Protein AF-A4FVF0-F1 (afdb_monomer)

Sequence (116 aa):
MKKPANRAASSASSGKESSEESSAPEEGEVSDSDSNSSSSSSDSDSSSEDEEFCDGYGEDFMGDEEDRARLEQMTEKEREQELFNRIEKREVLKRRFEIKKKLKNAK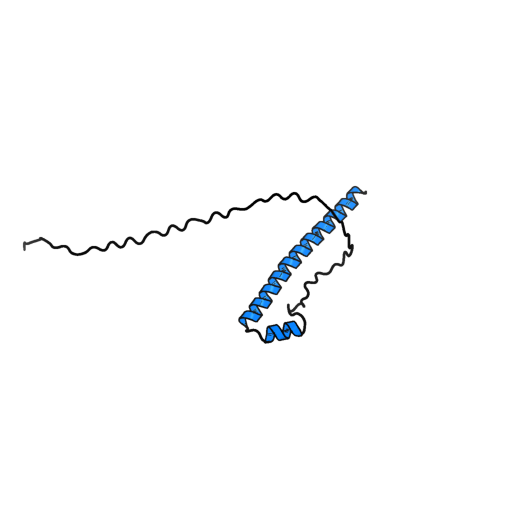KKEKKKKKK

Radius of gyration: 33.56 Å; Cα contacts (8 Å, |Δi|>4): 18; chains: 1; bounding box: 102×62×56 Å

Mean predicted aligned error: 17.95 Å

pLDDT: mean 75.5, std 17.31, range [42.81, 96.12]

Secondary structure (DSSP, 8-state):
------------------------------------------------TT-----S--TTS--SHHHHHHHHHS-HHHHHHHHHHHHHHHHHHHHHHHHHHHHHHHHHHHHHHHT-

Structure (mmCIF, N/CA/C/O backbone):
data_AF-A4FVF0-F1
#
_entry.id   AF-A4FVF0-F1
#
loop_
_atom_site.group_PDB
_atom_site.id
_atom_site.type_symbol
_atom_site.label_atom_id
_atom_site.label_alt_id
_atom_site.label_comp_id
_atom_site.label_asym_id
_atom_site.label_entity_id
_atom_site.label_seq_id
_atom_site.pdbx_PDB_ins_code
_atom_site.Cartn_x
_atom_site.Cartn_y
_atom_site.Cartn_z
_atom_site.occupancy
_atom_site.B_iso_or_equiv
_atom_site.auth_seq_id
_atom_site.auth_comp_id
_atom_site.auth_asym_id
_atom_site.auth_atom_id
_atom_site.pdbx_PDB_model_num
ATOM 1 N N . MET A 1 1 ? 79.334 39.896 7.508 1.00 49.53 1 MET A N 1
ATOM 2 C CA . MET A 1 1 ? 79.126 40.945 6.481 1.00 49.53 1 MET A CA 1
ATOM 3 C C . MET A 1 1 ? 77.770 41.599 6.718 1.00 49.53 1 MET A C 1
ATOM 5 O O . MET A 1 1 ? 76.853 40.912 7.142 1.00 49.53 1 MET A O 1
ATOM 9 N N . LYS A 1 2 ? 77.689 42.926 6.559 1.00 56.75 2 LYS A N 1
ATOM 10 C CA . LYS A 1 2 ? 76.516 43.780 6.827 1.00 56.75 2 LYS A CA 1
ATOM 11 C C . LYS A 1 2 ? 75.692 44.019 5.547 1.00 56.75 2 LYS A C 1
ATOM 13 O O . LYS A 1 2 ? 76.298 44.100 4.482 1.00 56.75 2 LYS A O 1
ATOM 18 N N . LYS A 1 3 ? 74.410 44.373 5.760 1.00 57.50 3 LYS A N 1
ATOM 19 C CA . LYS A 1 3 ? 73.472 45.193 4.940 1.00 57.50 3 LYS A CA 1
ATOM 20 C C . LYS A 1 3 ? 72.412 44.421 4.114 1.00 57.50 3 LYS A C 1
ATOM 22 O O . LYS A 1 3 ? 72.693 43.313 3.683 1.00 57.50 3 LYS A O 1
ATOM 27 N N . PRO A 1 4 ? 71.268 45.053 3.776 1.00 52.84 4 PRO A N 1
ATOM 28 C CA . PRO A 1 4 ? 70.281 45.639 4.693 1.00 52.84 4 PRO A CA 1
ATOM 29 C C . PRO A 1 4 ? 68.826 45.327 4.263 1.00 52.84 4 PRO A C 1
ATOM 31 O O . PRO A 1 4 ? 68.557 44.879 3.153 1.00 52.84 4 PRO A O 1
ATOM 34 N N . ALA A 1 5 ? 67.876 45.635 5.144 1.00 63.06 5 ALA A N 1
ATOM 35 C CA . ALA A 1 5 ? 66.457 45.733 4.818 1.00 63.06 5 ALA A CA 1
ATOM 36 C C . ALA A 1 5 ? 66.153 46.928 3.876 1.00 63.06 5 ALA A C 1
ATOM 38 O O . ALA A 1 5 ? 66.963 47.858 3.794 1.00 63.06 5 ALA A O 1
ATOM 39 N N . ASN A 1 6 ? 64.982 46.917 3.208 1.00 51.47 6 ASN A N 1
ATOM 40 C CA . ASN A 1 6 ? 63.929 47.964 3.260 1.00 51.47 6 ASN A CA 1
ATOM 41 C C . ASN A 1 6 ? 63.132 48.145 1.943 1.00 51.47 6 ASN A C 1
ATOM 43 O O . ASN A 1 6 ? 63.709 48.575 0.951 1.00 51.47 6 ASN A O 1
ATOM 47 N N . ARG A 1 7 ? 61.790 48.046 2.070 1.00 48.72 7 ARG A N 1
ATOM 48 C CA . ARG A 1 7 ? 60.702 48.740 1.322 1.00 48.72 7 ARG A CA 1
ATOM 49 C C . ARG A 1 7 ? 60.564 48.474 -0.188 1.00 48.72 7 ARG A C 1
ATOM 51 O O . ARG A 1 7 ? 61.542 48.332 -0.892 1.00 48.72 7 ARG A O 1
ATOM 58 N N . ALA A 1 8 ? 59.39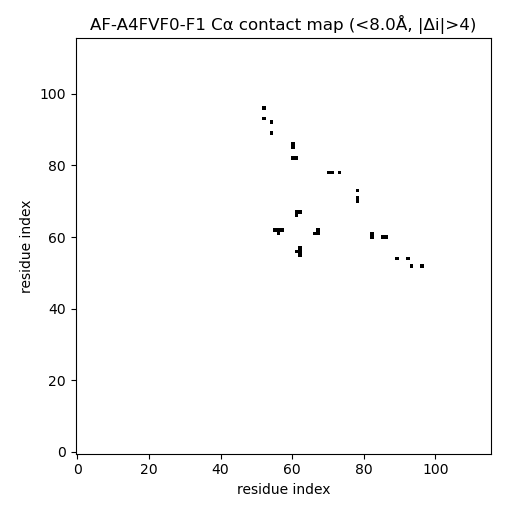5 48.549 -0.816 1.00 48.19 8 ALA A N 1
ATOM 59 C CA . ALA A 1 8 ? 57.969 48.552 -0.470 1.00 48.19 8 ALA A CA 1
ATOM 60 C C . ALA A 1 8 ? 57.244 48.583 -1.832 1.00 48.19 8 ALA A C 1
ATOM 62 O O . ALA A 1 8 ? 57.731 49.282 -2.715 1.00 48.19 8 ALA A O 1
ATOM 63 N N . ALA A 1 9 ? 56.108 47.902 -1.995 1.00 42.81 9 ALA A N 1
ATOM 64 C CA . ALA A 1 9 ? 54.951 48.406 -2.752 1.00 42.81 9 ALA A CA 1
ATOM 65 C C . ALA A 1 9 ? 53.842 47.346 -2.827 1.00 42.81 9 ALA A C 1
ATOM 67 O O . ALA A 1 9 ? 53.990 46.277 -3.408 1.00 42.81 9 ALA A O 1
ATOM 68 N N . SER A 1 10 ? 52.731 47.720 -2.210 1.00 51.34 10 SER A N 1
ATOM 69 C CA . SER A 1 10 ? 51.349 47.290 -2.410 1.00 51.34 10 SER A CA 1
ATOM 70 C C . SER A 1 10 ? 50.971 46.766 -3.801 1.00 51.34 10 SER A C 1
ATOM 72 O O . SER A 1 10 ? 51.214 47.445 -4.795 1.00 51.34 10 SER A O 1
ATOM 74 N N . SER A 1 11 ? 50.185 45.687 -3.847 1.00 49.62 11 SER A N 1
ATOM 75 C CA . SER A 1 11 ? 48.959 45.656 -4.662 1.00 49.62 11 SER A CA 1
ATOM 76 C C . SER A 1 11 ? 48.030 44.491 -4.287 1.00 49.62 11 SER A C 1
ATOM 78 O O . SER A 1 11 ? 48.467 43.358 -4.133 1.00 49.62 11 SER A O 1
ATOM 80 N N . ALA A 1 12 ? 46.746 44.847 -4.160 1.00 48.09 12 ALA A N 1
ATOM 81 C CA . ALA A 1 12 ? 45.526 44.040 -4.277 1.00 48.09 12 ALA A CA 1
ATOM 82 C C . ALA A 1 12 ? 45.372 42.843 -3.315 1.00 48.09 12 ALA A C 1
ATOM 84 O O . ALA A 1 12 ? 45.900 41.762 -3.532 1.00 48.09 12 ALA A O 1
ATOM 85 N N . SER A 1 13 ? 44.708 42.985 -2.165 1.00 52.75 13 SER A N 1
ATOM 86 C CA . SER A 1 13 ? 43.242 43.058 -1.991 1.00 52.75 13 SER A CA 1
ATOM 87 C C . SER A 1 13 ? 42.457 41.954 -2.716 1.00 52.75 13 SER A C 1
ATOM 89 O O . SER A 1 13 ? 42.094 42.089 -3.880 1.00 52.75 13 SER A O 1
ATOM 91 N N . SER A 1 14 ? 42.112 40.896 -1.987 1.00 52.59 14 SER A N 1
ATOM 92 C CA . SER A 1 14 ? 40.781 40.274 -2.058 1.00 52.59 14 SER A CA 1
ATOM 93 C C . SER A 1 14 ? 40.611 39.347 -0.855 1.00 52.59 14 SER A C 1
ATOM 95 O O . SER A 1 14 ? 40.763 38.132 -0.933 1.00 52.59 14 SER A O 1
ATOM 97 N N . GLY A 1 15 ? 40.326 39.955 0.300 1.00 51.25 15 GLY A N 1
ATOM 98 C CA . GLY A 1 15 ? 39.719 39.237 1.413 1.00 51.25 15 GLY A CA 1
ATOM 99 C C . GLY A 1 15 ? 38.318 38.844 0.973 1.00 51.25 15 GLY A C 1
ATOM 100 O O . GLY A 1 15 ? 37.414 39.671 0.991 1.00 51.25 15 GLY A O 1
ATOM 101 N N . LYS A 1 16 ? 38.171 37.618 0.474 1.00 55.44 16 LYS A N 1
ATOM 102 C CA . LYS A 1 16 ? 36.867 37.047 0.170 1.00 55.44 16 LYS A CA 1
ATOM 103 C C . LYS A 1 16 ? 36.347 36.435 1.462 1.00 55.44 16 LYS A C 1
ATOM 105 O O . LYS A 1 16 ? 36.690 35.315 1.822 1.00 55.44 16 LYS A O 1
ATOM 110 N N . GLU A 1 17 ? 35.602 37.257 2.183 1.00 51.56 17 GLU A N 1
ATOM 111 C CA . GLU A 1 17 ? 34.676 36.855 3.230 1.00 51.56 17 GLU A CA 1
ATOM 112 C C . GLU A 1 17 ? 33.682 35.839 2.642 1.00 51.56 17 GLU A C 1
ATOM 114 O O . GLU A 1 17 ? 32.741 36.186 1.933 1.00 51.56 17 GLU A O 1
ATOM 119 N N . SER A 1 18 ? 33.932 34.547 2.854 1.00 52.53 18 SER A N 1
ATOM 120 C CA . SER A 1 18 ? 32.888 33.544 2.663 1.00 52.53 18 SER A CA 1
ATOM 121 C C . SER A 1 18 ? 32.033 33.565 3.916 1.00 52.53 18 SER A C 1
ATOM 123 O O . SER A 1 18 ? 32.421 33.033 4.952 1.00 52.53 18 SER A O 1
ATOM 125 N N . SER A 1 19 ? 30.910 34.269 3.782 1.00 57.56 19 SER A N 1
ATOM 126 C CA . SER A 1 19 ? 29.781 34.304 4.701 1.00 57.56 19 SER A CA 1
ATOM 127 C C . SER A 1 19 ? 29.520 32.920 5.288 1.00 57.56 19 SER A C 1
ATOM 129 O O . SER A 1 19 ? 29.271 31.962 4.557 1.00 57.56 19 SER A O 1
ATOM 131 N N . GLU A 1 20 ? 29.566 32.844 6.613 1.00 58.50 20 GLU A N 1
ATOM 132 C CA . GLU A 1 20 ? 28.965 31.767 7.382 1.00 58.50 20 GLU A CA 1
ATOM 133 C C . GLU A 1 20 ? 27.470 31.756 7.038 1.00 58.50 20 GLU A C 1
ATOM 135 O O . GLU A 1 20 ? 26.737 32.698 7.341 1.00 58.50 20 GLU A O 1
ATOM 140 N N . GLU A 1 21 ? 27.030 30.736 6.306 1.00 57.38 21 GLU A N 1
ATOM 141 C CA . GLU A 1 21 ? 25.613 30.464 6.095 1.00 57.38 21 GLU A CA 1
ATOM 142 C C . GLU A 1 21 ? 25.085 29.803 7.371 1.00 57.38 21 GLU A C 1
ATOM 144 O O . GLU A 1 21 ? 25.171 28.593 7.575 1.00 57.38 21 GLU A O 1
ATOM 149 N N . SER A 1 22 ? 24.598 30.630 8.286 1.00 60.50 22 SER A N 1
ATOM 150 C CA . SER A 1 22 ? 23.833 30.204 9.448 1.00 60.50 22 SER A CA 1
ATOM 151 C C . SER A 1 22 ? 22.419 29.816 9.004 1.00 60.50 22 SER A C 1
ATOM 153 O O . SER A 1 22 ? 21.497 30.627 9.014 1.00 60.50 22 SER A O 1
ATOM 155 N N . SER A 1 23 ? 22.244 28.557 8.597 1.00 62.81 23 SER A N 1
ATOM 156 C CA . SER A 1 23 ? 20.919 27.955 8.412 1.00 62.81 23 SER A CA 1
ATOM 157 C C . SER A 1 23 ? 20.192 27.886 9.765 1.00 62.81 23 SER A C 1
ATOM 159 O O . SER A 1 23 ? 20.574 27.129 10.659 1.00 62.81 23 SER A O 1
ATOM 161 N N . ALA A 1 24 ? 19.171 28.726 9.936 1.00 72.62 24 ALA A N 1
ATOM 162 C CA . ALA A 1 24 ? 18.280 28.715 11.093 1.00 72.62 24 ALA A CA 1
ATOM 163 C C . ALA A 1 24 ? 17.306 27.518 11.023 1.00 72.62 24 ALA A C 1
ATOM 165 O O . ALA A 1 24 ? 16.905 27.137 9.922 1.00 72.62 24 ALA A O 1
ATOM 166 N N . PRO A 1 25 ? 16.899 26.923 12.160 1.00 68.12 25 PRO A N 1
ATOM 167 C CA . PRO A 1 25 ? 15.878 25.881 12.167 1.00 68.12 25 PRO A CA 1
ATOM 168 C C . PRO A 1 25 ? 14.495 26.462 11.825 1.00 68.12 25 PRO A C 1
ATOM 170 O O . PRO A 1 25 ? 14.078 27.482 12.370 1.00 68.12 25 PRO A O 1
ATOM 173 N N . GLU A 1 26 ? 13.795 25.794 10.910 1.00 67.38 26 GLU A N 1
ATOM 174 C CA . GLU A 1 26 ? 12.395 26.043 10.564 1.00 67.38 26 GLU A CA 1
ATOM 175 C C . GLU A 1 26 ? 11.501 25.570 11.723 1.00 67.38 26 GLU A C 1
ATOM 177 O O . GLU A 1 26 ? 11.263 24.375 11.902 1.00 67.38 26 GLU A O 1
ATOM 182 N N . GLU A 1 27 ? 11.043 26.510 12.551 1.00 67.88 27 GLU A N 1
ATOM 183 C CA . GLU A 1 27 ? 10.020 26.267 13.570 1.00 67.88 27 GLU A CA 1
ATOM 184 C C . GLU A 1 27 ? 8.678 26.017 12.863 1.00 67.88 27 GLU A C 1
ATOM 186 O O . GLU A 1 27 ? 8.009 26.944 12.404 1.00 67.88 27 GLU A O 1
ATOM 191 N N . GLY A 1 28 ? 8.307 24.744 12.728 1.00 67.56 28 GLY A N 1
ATOM 192 C CA . GLY A 1 28 ? 7.015 24.335 12.188 1.00 67.56 28 GLY A CA 1
ATOM 193 C C . GLY A 1 28 ? 5.878 24.696 13.143 1.00 67.56 28 GLY A C 1
ATOM 194 O O . GLY A 1 28 ? 5.778 24.150 14.242 1.00 67.56 28 GLY A O 1
ATOM 195 N N . GLU A 1 29 ? 4.993 25.592 12.712 1.00 61.75 29 GLU A N 1
ATOM 196 C CA . GLU A 1 29 ? 3.747 25.890 13.415 1.00 61.75 29 GLU A CA 1
ATOM 197 C C . GLU A 1 29 ? 2.803 24.678 13.349 1.00 61.75 29 GLU A C 1
ATOM 199 O O . GLU A 1 29 ? 2.384 24.239 12.276 1.00 61.75 29 GLU A O 1
ATOM 204 N N . VAL A 1 30 ? 2.443 24.128 14.510 1.00 64.88 30 VAL A N 1
ATOM 205 C CA . VAL A 1 30 ? 1.356 23.151 14.635 1.00 64.88 30 VAL A CA 1
ATOM 206 C C . VAL A 1 30 ? 0.044 23.909 14.827 1.00 64.88 30 VAL A C 1
ATOM 208 O O . VAL A 1 30 ? -0.153 24.617 15.809 1.00 64.88 30 VAL A O 1
ATOM 211 N N . SER A 1 31 ? -0.859 23.808 13.851 1.00 68.94 31 SER A N 1
ATOM 212 C CA . SER A 1 31 ? -2.206 24.368 13.965 1.00 68.94 31 SER A CA 1
ATOM 213 C C . SER A 1 31 ? -3.093 23.402 14.752 1.00 68.94 31 SER A C 1
ATOM 215 O O . SER A 1 31 ? -3.612 22.431 14.199 1.00 68.94 31 SER A O 1
ATOM 217 N N . ASP A 1 32 ? -3.274 23.668 16.045 1.00 61.59 32 ASP A N 1
ATOM 218 C CA . ASP A 1 32 ? -4.299 23.022 16.866 1.00 61.59 32 ASP A CA 1
ATOM 219 C C . ASP A 1 32 ? -5.670 23.626 16.531 1.00 61.59 32 ASP A C 1
ATOM 221 O O . ASP A 1 32 ? -6.112 24.621 17.104 1.00 61.59 32 ASP A O 1
ATOM 225 N N . SER A 1 33 ? -6.358 23.032 15.556 1.00 63.62 33 SER A N 1
ATOM 226 C CA . SER A 1 33 ? -7.798 23.240 15.392 1.00 63.62 33 SER A CA 1
ATOM 227 C C . SER A 1 33 ? -8.560 22.187 16.189 1.00 63.62 33 SER A C 1
ATOM 229 O O . SER A 1 33 ? -8.888 21.109 15.689 1.00 63.62 33 SER A O 1
ATOM 231 N N . ASP A 1 34 ? -8.887 22.542 17.431 1.00 59.16 34 ASP A N 1
ATOM 232 C CA . ASP A 1 34 ? -9.934 21.912 18.232 1.00 59.16 34 ASP A CA 1
ATOM 233 C C . ASP A 1 34 ? -11.296 22.056 17.532 1.00 59.16 34 ASP A C 1
ATOM 235 O O . ASP A 1 34 ? -12.053 23.002 17.750 1.00 59.16 34 ASP A O 1
ATOM 239 N N . SER A 1 35 ? -11.644 21.089 16.685 1.00 61.97 35 SER A N 1
ATOM 240 C CA . SER A 1 35 ? -13.032 20.858 16.280 1.00 61.97 35 SER A CA 1
ATOM 241 C C . SER A 1 35 ? -13.613 19.709 17.091 1.00 61.97 35 SER A C 1
ATOM 243 O O . SER A 1 35 ? -13.512 18.533 16.743 1.00 61.97 35 SER A O 1
ATOM 245 N N . ASN A 1 36 ? -14.259 20.094 18.190 1.00 61.56 36 ASN A N 1
ATOM 246 C CA . ASN A 1 36 ? -15.221 19.293 18.933 1.00 61.56 36 ASN A CA 1
ATOM 247 C C . ASN A 1 36 ? -16.389 18.903 18.008 1.00 61.56 36 ASN A C 1
ATOM 249 O O . ASN A 1 36 ? -17.401 19.596 17.924 1.00 61.56 36 ASN A O 1
ATOM 253 N N . SER A 1 37 ?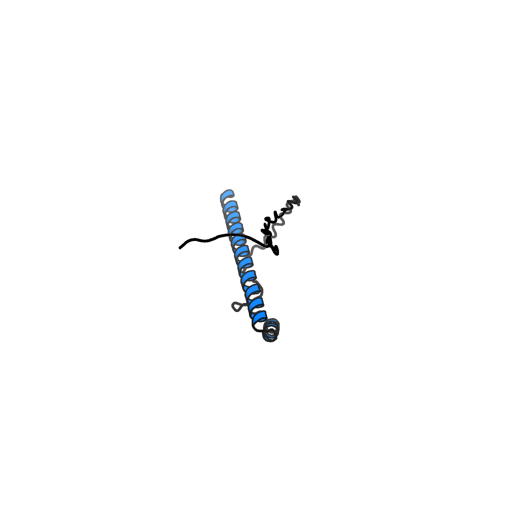 -16.234 17.790 17.291 1.00 57.75 37 SER A N 1
ATOM 254 C CA . SER A 1 37 ? -17.340 17.100 16.636 1.00 57.75 37 SER A CA 1
ATOM 255 C C . SER A 1 37 ? -17.846 16.011 17.571 1.00 57.75 37 SER A C 1
ATOM 257 O O . SER A 1 37 ? -17.214 14.971 17.759 1.00 57.75 37 SER A O 1
ATOM 259 N N . SER A 1 38 ? -19.003 16.302 18.152 1.00 59.31 38 SER A N 1
ATOM 260 C CA . SER A 1 38 ? -19.906 15.417 18.876 1.00 59.31 38 SER A CA 1
ATOM 261 C C . SER A 1 38 ? -19.735 13.917 18.586 1.00 59.31 38 SER A C 1
ATOM 263 O O . SER A 1 38 ? -19.849 13.416 17.467 1.00 59.31 38 SER A O 1
ATOM 265 N N . SER A 1 39 ? -19.530 13.185 19.679 1.00 56.03 39 SER A N 1
ATOM 266 C CA . SER A 1 39 ? -19.682 11.740 19.798 1.00 56.03 39 SER A CA 1
ATOM 267 C C . SER A 1 39 ? -21.034 11.283 19.223 1.00 56.03 39 SER A C 1
ATOM 269 O O . SER A 1 39 ? -22.051 11.282 19.917 1.00 56.03 39 SER A O 1
ATOM 271 N N . SER A 1 40 ? -21.037 10.815 17.979 1.00 51.00 40 SER A N 1
ATOM 272 C CA . SER A 1 40 ? -22.015 9.845 17.493 1.00 51.00 40 SER A CA 1
ATOM 273 C C . SER A 1 40 ? -21.312 8.492 17.428 1.00 51.00 40 SER A C 1
ATOM 275 O O . SER A 1 40 ? -20.751 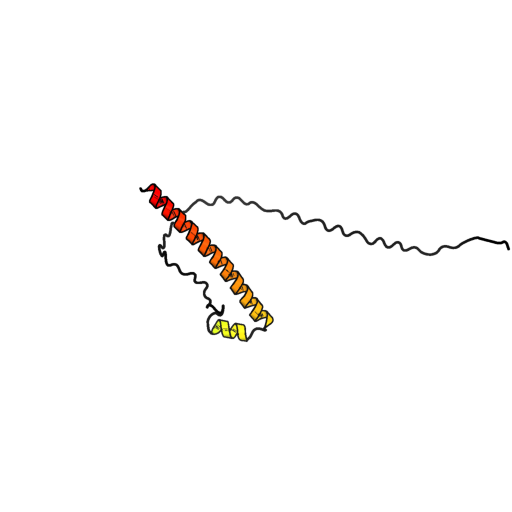8.078 16.418 1.00 51.00 40 SER A O 1
ATOM 277 N N . SER A 1 41 ? -21.284 7.810 18.576 1.00 55.72 41 SER A N 1
ATOM 278 C CA . SER A 1 41 ? -20.891 6.404 18.664 1.00 55.72 41 SER A CA 1
ATOM 279 C C . SER A 1 41 ? -21.976 5.570 17.983 1.00 55.72 41 SER A C 1
ATOM 281 O O . SER A 1 41 ? -22.870 5.023 18.622 1.00 55.72 41 SER A O 1
ATOM 283 N N . SER A 1 42 ? -21.942 5.528 16.652 1.00 47.84 42 SER A N 1
ATOM 284 C CA . SER A 1 42 ? -22.578 4.449 15.915 1.00 47.84 42 SER A CA 1
ATOM 285 C C . SER A 1 42 ? -21.689 3.225 16.123 1.00 47.84 42 SER A C 1
ATOM 287 O O . SER A 1 42 ? -20.744 2.979 15.373 1.00 47.84 42 SER A O 1
ATOM 289 N N . ASP A 1 43 ? -21.940 2.511 17.226 1.00 55.06 43 ASP A N 1
ATOM 290 C CA . ASP A 1 43 ? -21.527 1.122 17.435 1.00 55.06 43 ASP A CA 1
ATOM 29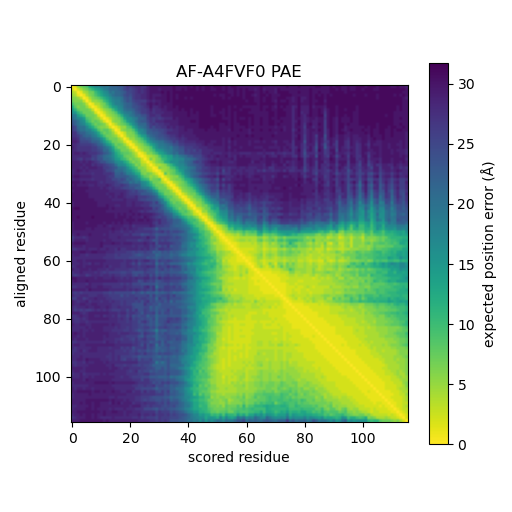1 C C . ASP A 1 43 ? -22.218 0.289 16.338 1.00 55.06 43 ASP A C 1
ATOM 293 O O . ASP A 1 43 ? -23.198 -0.417 16.569 1.00 55.06 43 ASP A O 1
ATOM 297 N N . SER A 1 44 ? -21.729 0.397 15.100 1.00 49.91 44 SER A N 1
ATOM 298 C CA . SER A 1 44 ? -21.936 -0.645 14.104 1.00 49.91 44 SER A CA 1
ATOM 299 C C . SER A 1 44 ? -21.053 -1.806 14.544 1.00 49.91 44 SER A C 1
ATOM 301 O O . SER A 1 44 ? -19.913 -1.977 14.106 1.00 49.91 44 SER A O 1
ATOM 303 N N . ASP A 1 45 ? -21.559 -2.538 15.538 1.00 57.00 45 ASP A N 1
ATOM 304 C CA . ASP A 1 45 ? -21.028 -3.795 16.048 1.00 57.00 45 ASP A CA 1
ATOM 305 C C . ASP A 1 45 ? -21.266 -4.858 14.967 1.00 57.00 45 ASP A C 1
ATOM 307 O O . ASP A 1 45 ? -22.060 -5.784 15.119 1.00 57.00 45 ASP A O 1
ATOM 311 N N . SER A 1 46 ? -20.591 -4.691 13.824 1.00 52.28 46 SER A N 1
ATOM 312 C CA . SER A 1 46 ? -20.334 -5.782 12.894 1.00 52.28 46 SER A CA 1
ATOM 313 C C . SER A 1 46 ? -19.414 -6.746 13.641 1.00 52.28 46 SER A C 1
ATOM 315 O O . SER A 1 46 ? -18.185 -6.649 13.652 1.00 52.28 46 SER A O 1
ATOM 317 N N . SER A 1 47 ? -20.045 -7.580 14.459 1.00 57.00 47 SER A N 1
ATOM 318 C CA . SER A 1 47 ? -19.424 -8.599 15.284 1.00 57.00 47 SER A CA 1
ATOM 319 C C . SER A 1 47 ? -19.049 -9.768 14.385 1.00 57.00 47 SER A C 1
ATOM 321 O O . SER A 1 47 ? -19.720 -10.792 14.371 1.00 57.00 47 SER A O 1
ATOM 323 N N . SER A 1 48 ? -17.952 -9.619 13.650 1.00 56.16 48 SER A N 1
ATOM 324 C CA . SER A 1 48 ? -17.150 -10.774 13.272 1.00 56.16 48 SER A CA 1
ATOM 325 C C . SER A 1 48 ? -15.817 -10.659 13.996 1.00 56.16 48 SER A C 1
ATOM 327 O O . SER A 1 48 ? -14.999 -9.783 13.727 1.00 56.16 48 SER A O 1
ATOM 329 N N . GLU A 1 49 ? -15.618 -11.504 15.009 1.00 56.34 49 GLU A N 1
ATOM 330 C CA . GLU A 1 49 ? -14.312 -11.675 15.665 1.00 56.34 49 GLU A CA 1
ATOM 331 C C . GLU A 1 49 ? -13.277 -12.303 14.699 1.00 56.34 49 GLU A C 1
ATOM 333 O O . GLU A 1 49 ? -12.075 -12.249 14.975 1.00 56.34 49 GLU A O 1
ATOM 338 N N . ASP A 1 50 ? -13.765 -12.773 13.543 1.00 58.22 50 ASP A N 1
ATOM 339 C CA . ASP A 1 50 ? -13.061 -13.340 12.390 1.00 58.22 50 ASP A CA 1
ATOM 340 C C . ASP A 1 50 ? -12.872 -12.337 11.234 1.00 58.22 50 ASP A C 1
ATOM 342 O O . ASP A 1 50 ? -12.765 -12.732 10.077 1.00 58.22 50 ASP A O 1
ATOM 346 N N . GLU A 1 51 ? -12.860 -11.026 11.504 1.00 70.50 51 GLU A N 1
ATOM 347 C CA . GLU A 1 51 ? -12.388 -10.053 10.507 1.00 70.50 51 GLU A CA 1
ATOM 348 C C . GLU A 1 51 ? -10.920 -10.367 10.176 1.00 70.50 51 GLU A C 1
ATOM 350 O O . GLU A 1 51 ? -10.012 -10.103 10.967 1.00 70.50 51 GLU A O 1
ATOM 355 N N . GLU A 1 52 ? -10.693 -10.998 9.028 1.00 77.81 52 GLU A N 1
ATOM 356 C CA . GLU A 1 52 ? -9.364 -11.261 8.498 1.00 77.81 52 GLU A CA 1
ATOM 357 C C . GLU A 1 52 ? -8.812 -9.982 7.861 1.00 77.81 52 GLU A C 1
ATOM 359 O O . GLU A 1 52 ? -9.547 -9.161 7.302 1.00 77.81 52 GLU A O 1
ATOM 364 N N . PHE A 1 53 ? -7.510 -9.752 8.016 1.00 83.56 53 PHE A N 1
ATOM 365 C CA . PHE A 1 53 ? -6.879 -8.574 7.440 1.00 83.56 53 PHE A CA 1
ATOM 366 C C . PHE A 1 53 ? -6.771 -8.751 5.923 1.00 83.56 53 PHE A C 1
ATOM 368 O O . PHE A 1 53 ? -5.913 -9.493 5.452 1.00 83.56 53 PHE A O 1
ATOM 375 N N . CYS A 1 54 ? -7.609 -8.040 5.174 1.00 85.44 54 CYS A N 1
ATOM 376 C CA . CYS A 1 54 ? -7.593 -8.043 3.715 1.00 85.44 54 CYS A CA 1
ATOM 377 C C . CYS A 1 54 ? -7.190 -6.655 3.206 1.00 85.44 54 CYS A C 1
ATOM 379 O O . CYS A 1 54 ? -7.944 -5.696 3.367 1.00 85.44 54 CYS A O 1
ATOM 381 N N . ASP A 1 55 ? -6.011 -6.541 2.591 1.00 86.75 55 ASP A N 1
ATOM 382 C CA . ASP A 1 55 ? -5.543 -5.307 1.941 1.00 86.75 55 ASP A CA 1
ATOM 383 C C . ASP A 1 55 ? -5.668 -5.325 0.412 1.00 86.75 55 ASP A C 1
ATOM 385 O O . ASP A 1 55 ? -5.318 -4.344 -0.241 1.00 86.75 55 ASP A O 1
ATOM 389 N N . GLY A 1 56 ? -6.199 -6.418 -0.143 1.00 86.12 56 GLY A N 1
ATOM 390 C CA . GLY A 1 56 ? -6.428 -6.588 -1.577 1.00 86.12 56 GLY A CA 1
ATOM 391 C C . GLY A 1 56 ? -5.236 -7.148 -2.353 1.00 86.12 56 GLY A C 1
ATOM 392 O O . GLY A 1 56 ? -5.362 -7.330 -3.559 1.00 86.12 56 GLY A O 1
ATOM 393 N N . TYR A 1 57 ? -4.117 -7.456 -1.691 1.00 89.69 57 TYR A N 1
ATOM 394 C CA . TYR A 1 57 ? -2.934 -8.039 -2.330 1.00 89.69 57 TYR A CA 1
ATOM 395 C C . TYR A 1 57 ? -2.625 -9.437 -1.782 1.00 89.69 57 TYR A C 1
ATOM 397 O O . TYR A 1 57 ? -2.881 -9.729 -0.612 1.00 89.69 57 TYR A O 1
ATOM 405 N N . GLY A 1 58 ? -2.008 -10.286 -2.607 1.00 86.94 58 GLY A N 1
ATOM 406 C CA . GLY A 1 58 ? -1.516 -11.603 -2.194 1.00 86.94 58 GLY A CA 1
ATOM 407 C C . GLY A 1 58 ? -0.322 -11.537 -1.232 1.00 86.94 58 GLY A C 1
ATOM 408 O O . GLY A 1 58 ? 0.168 -10.462 -0.863 1.00 86.94 58 GLY A O 1
ATOM 409 N N . GLU A 1 59 ? 0.185 -12.697 -0.815 1.00 85.75 59 GLU A N 1
ATOM 410 C CA . GLU A 1 59 ? 1.422 -12.797 -0.018 1.00 85.75 59 GLU A CA 1
ATOM 411 C C . GLU A 1 59 ? 2.645 -12.239 -0.762 1.00 85.75 59 GLU A C 1
ATOM 413 O O . GLU A 1 59 ? 3.550 -11.694 -0.136 1.00 85.75 59 GLU A O 1
ATOM 418 N N . ASP A 1 60 ? 2.621 -12.294 -2.091 1.00 86.19 60 ASP A N 1
ATOM 419 C CA . ASP A 1 60 ? 3.625 -11.770 -3.017 1.00 86.19 60 ASP A CA 1
ATOM 420 C C . ASP A 1 60 ? 3.504 -10.258 -3.287 1.00 86.19 60 ASP A C 1
ATOM 422 O O . ASP A 1 60 ? 4.302 -9.712 -4.044 1.00 86.19 60 ASP A O 1
ATOM 426 N N . PHE A 1 61 ? 2.539 -9.567 -2.662 1.00 87.50 61 PHE A N 1
ATOM 427 C CA . PHE A 1 61 ? 2.245 -8.136 -2.871 1.00 87.50 61 PHE A CA 1
ATOM 428 C C . PHE A 1 61 ? 1.825 -7.781 -4.309 1.00 87.50 61 PHE A C 1
ATOM 430 O O . PHE A 1 61 ? 1.738 -6.599 -4.665 1.00 87.50 61 PHE A O 1
ATOM 437 N N . MET A 1 62 ? 1.520 -8.799 -5.113 1.00 86.50 62 MET A N 1
ATOM 438 C CA . MET A 1 62 ? 0.931 -8.653 -6.434 1.00 86.50 62 MET A CA 1
ATOM 439 C C . MET A 1 62 ? -0.590 -8.676 -6.304 1.00 86.50 62 MET A C 1
ATOM 441 O O . MET A 1 62 ? -1.157 -9.351 -5.435 1.00 86.50 62 MET A O 1
ATOM 445 N N . GLY A 1 63 ? -1.250 -7.878 -7.134 1.00 88.75 63 GLY A N 1
ATOM 446 C CA . GLY A 1 63 ? -2.696 -7.874 -7.264 1.00 88.75 63 GLY A CA 1
ATOM 447 C C . GLY A 1 63 ? -3.180 -8.985 -8.194 1.00 88.75 63 GLY A C 1
ATOM 448 O O . GLY A 1 63 ? -2.690 -10.119 -8.191 1.00 88.75 63 GLY A O 1
ATOM 449 N N . ASP A 1 64 ? -4.177 -8.643 -8.994 1.00 88.56 64 ASP A N 1
ATOM 450 C CA . ASP A 1 64 ? -4.721 -9.495 -10.040 1.00 88.56 64 ASP A CA 1
ATOM 451 C C . ASP A 1 64 ? -3.840 -9.508 -11.306 1.00 88.56 64 ASP A C 1
ATOM 453 O O . ASP A 1 64 ? -2.716 -9.003 -11.341 1.00 88.56 64 ASP A O 1
ATOM 457 N N . GLU A 1 65 ? -4.332 -10.169 -12.354 1.00 89.31 65 GLU A N 1
ATOM 458 C CA . GLU A 1 65 ? -3.639 -10.283 -13.643 1.00 89.31 65 GLU A CA 1
ATOM 459 C C . GLU A 1 65 ? -3.360 -8.911 -14.281 1.00 89.31 65 GLU A C 1
ATOM 461 O O . GLU A 1 65 ? -2.313 -8.708 -14.896 1.00 89.31 65 GLU A O 1
ATOM 466 N N . GLU A 1 66 ? -4.274 -7.952 -14.109 1.00 90.94 66 GLU A N 1
ATOM 467 C CA . GLU A 1 66 ? -4.129 -6.594 -14.635 1.00 90.94 66 GLU A CA 1
ATOM 468 C C . GLU A 1 66 ? -3.024 -5.833 -13.898 1.00 90.94 66 GLU A C 1
ATOM 470 O O . GLU A 1 66 ? -2.160 -5.219 -14.531 1.00 90.94 66 GLU A O 1
ATOM 475 N N . ASP A 1 67 ? -2.996 -5.928 -12.567 1.00 92.88 67 ASP A N 1
ATOM 476 C CA . ASP A 1 67 ? -1.926 -5.358 -11.755 1.00 92.88 67 ASP A CA 1
ATOM 477 C C . ASP A 1 67 ? -0.550 -5.932 -12.126 1.00 92.88 67 ASP A C 1
ATOM 479 O O . ASP A 1 67 ? 0.418 -5.182 -12.292 1.00 92.88 67 ASP A O 1
ATOM 483 N N . ARG A 1 68 ? -0.472 -7.252 -12.340 1.00 91.25 68 ARG A N 1
ATOM 484 C CA . ARG A 1 68 ? 0.754 -7.918 -12.803 1.00 91.25 68 ARG A CA 1
ATOM 485 C C . ARG A 1 68 ? 1.214 -7.391 -14.157 1.00 91.25 68 ARG A C 1
ATOM 487 O O . ARG A 1 68 ? 2.380 -7.022 -14.292 1.00 91.25 68 ARG A O 1
ATOM 494 N N . ALA A 1 69 ? 0.313 -7.300 -15.132 1.00 93.38 69 ALA A N 1
ATOM 495 C CA . ALA A 1 69 ? 0.641 -6.784 -16.458 1.00 93.38 69 ALA A CA 1
ATOM 496 C C . ALA A 1 69 ? 1.122 -5.324 -16.397 1.00 93.38 69 ALA A C 1
ATOM 498 O O . ALA A 1 69 ? 2.082 -4.951 -17.074 1.00 93.38 69 ALA A O 1
ATOM 499 N N . ARG A 1 70 ? 0.501 -4.497 -15.548 1.00 92.69 70 ARG A N 1
ATOM 500 C CA . ARG A 1 70 ? 0.923 -3.108 -15.336 1.00 92.69 70 ARG A CA 1
ATOM 501 C C . ARG A 1 70 ? 2.326 -3.030 -14.737 1.00 92.69 70 ARG A C 1
ATOM 503 O O . ARG A 1 70 ? 3.142 -2.246 -15.216 1.00 92.69 70 ARG A O 1
ATOM 510 N N . LEU A 1 71 ? 2.619 -3.831 -13.714 1.00 91.81 71 LEU A N 1
ATOM 511 C CA . LEU A 1 71 ? 3.955 -3.900 -13.121 1.00 91.81 71 LEU A CA 1
ATOM 512 C C . LEU A 1 71 ? 4.996 -4.411 -14.120 1.00 91.81 71 LEU A C 1
ATOM 514 O O . LEU A 1 71 ? 6.132 -3.937 -14.109 1.00 91.81 71 LEU A O 1
ATOM 518 N N . GLU A 1 72 ? 4.630 -5.343 -14.999 1.00 91.12 72 GLU A N 1
ATOM 519 C CA . GLU A 1 72 ? 5.532 -5.880 -16.018 1.00 91.12 72 GLU A CA 1
ATOM 520 C C . GLU A 1 72 ? 5.940 -4.826 -17.061 1.00 91.12 72 GLU A C 1
ATOM 522 O O . GLU A 1 72 ? 7.098 -4.785 -17.475 1.00 91.12 72 GLU A O 1
ATOM 527 N N . GLN A 1 73 ? 5.024 -3.923 -17.419 1.00 93.12 73 GLN A N 1
ATOM 528 C CA . GLN A 1 73 ? 5.281 -2.819 -18.354 1.00 93.12 73 GLN A CA 1
ATOM 529 C C . GLN A 1 73 ? 6.132 -1.686 -17.758 1.00 93.12 73 GLN A C 1
ATOM 531 O O . GLN A 1 73 ? 6.710 -0.897 -18.506 1.00 93.12 73 GLN A O 1
ATOM 536 N N . MET A 1 74 ? 6.201 -1.587 -16.429 1.00 92.62 74 MET A N 1
ATOM 537 C CA . MET A 1 74 ? 6.987 -0.570 -15.724 1.00 92.62 74 MET A CA 1
ATOM 538 C C . MET A 1 74 ? 8.477 -0.929 -15.722 1.00 92.62 74 MET A C 1
ATOM 540 O O . MET A 1 74 ? 8.858 -2.102 -15.810 1.00 92.62 74 MET A O 1
ATOM 544 N N . THR A 1 75 ? 9.338 0.080 -15.579 1.00 96.06 75 THR A N 1
ATOM 545 C CA . THR A 1 75 ? 10.776 -0.163 -15.397 1.00 96.06 75 THR A CA 1
ATOM 546 C C . THR A 1 75 ? 11.043 -0.857 -14.059 1.00 96.06 75 THR A C 1
ATOM 548 O O . THR A 1 75 ? 10.257 -0.739 -13.121 1.00 96.06 75 THR A O 1
ATOM 551 N N . GLU A 1 76 ? 12.166 -1.569 -13.940 1.00 93.38 76 GLU A N 1
ATOM 552 C CA . GLU A 1 76 ? 12.528 -2.303 -12.715 1.00 93.38 76 GLU A CA 1
ATOM 553 C C . GLU A 1 76 ? 12.485 -1.410 -11.466 1.00 93.38 76 GLU A C 1
ATOM 555 O O . GLU A 1 76 ? 11.861 -1.765 -10.470 1.00 93.38 76 GLU A O 1
ATOM 560 N N . LYS A 1 77 ? 13.028 -0.192 -11.565 1.00 96.12 77 LYS A N 1
ATOM 561 C CA . LYS A 1 77 ? 13.016 0.786 -10.472 1.00 96.12 77 LYS A CA 1
ATOM 562 C C . LYS A 1 77 ? 11.599 1.172 -10.039 1.00 96.12 77 LYS A C 1
ATOM 564 O O . LYS A 1 77 ? 11.323 1.281 -8.848 1.00 96.12 77 LYS A O 1
ATOM 569 N N . GLU A 1 78 ? 10.705 1.407 -10.994 1.00 95.12 78 GLU A N 1
ATOM 570 C CA . GLU A 1 78 ? 9.318 1.785 -10.707 1.00 95.12 78 GLU A CA 1
ATOM 571 C C . GLU A 1 78 ? 8.524 0.606 -10.139 1.00 95.12 78 GLU A C 1
ATOM 573 O O . GLU A 1 78 ? 7.734 0.783 -9.212 1.00 95.12 78 GLU A O 1
ATOM 578 N N . ARG A 1 79 ? 8.771 -0.605 -10.651 1.00 94.94 79 ARG A N 1
ATOM 579 C CA . ARG A 1 79 ? 8.180 -1.847 -10.143 1.00 94.94 79 ARG A CA 1
ATOM 580 C C . ARG A 1 79 ? 8.579 -2.099 -8.691 1.00 94.94 79 ARG A C 1
ATOM 582 O O . ARG A 1 79 ? 7.714 -2.368 -7.860 1.00 94.94 79 ARG A O 1
ATOM 589 N N . GLU A 1 80 ? 9.868 -1.995 -8.374 1.00 94.06 80 GLU A N 1
ATOM 590 C CA . GLU A 1 80 ? 10.370 -2.160 -7.007 1.00 94.06 80 GLU A CA 1
ATOM 591 C C . GLU A 1 80 ? 9.820 -1.090 -6.063 1.00 94.06 80 GLU A C 1
ATOM 593 O O . GLU A 1 80 ? 9.404 -1.408 -4.949 1.00 94.06 80 GLU A O 1
ATOM 598 N N . GLN A 1 81 ? 9.754 0.167 -6.510 1.00 95.50 81 GLN A N 1
ATOM 599 C CA . GLN A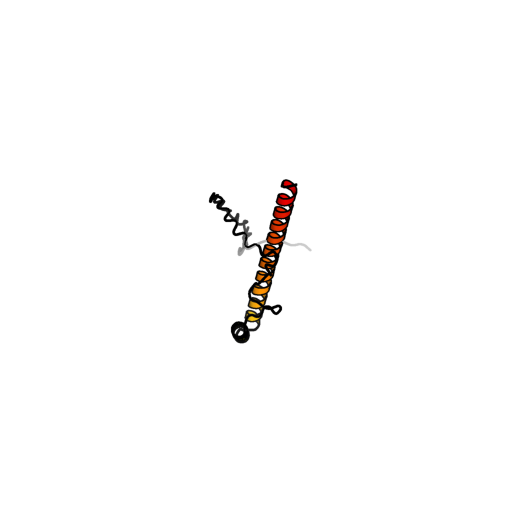 1 81 ? 9.189 1.252 -5.711 1.00 95.50 81 GLN A CA 1
ATOM 600 C C . GLN A 1 81 ? 7.701 1.022 -5.408 1.00 95.50 81 GLN A C 1
ATOM 602 O O . GLN A 1 81 ? 7.249 1.269 -4.289 1.00 95.50 81 GLN A O 1
ATOM 607 N N . GLU A 1 82 ? 6.932 0.525 -6.374 1.00 94.44 82 GLU A N 1
ATOM 608 C CA . GLU A 1 82 ? 5.520 0.206 -6.177 1.00 94.44 82 GLU A CA 1
ATOM 609 C C . GLU A 1 82 ? 5.332 -0.955 -5.188 1.00 94.44 82 GLU A C 1
ATOM 611 O O . GLU A 1 82 ? 4.516 -0.856 -4.268 1.00 94.44 82 GLU A O 1
ATOM 616 N N . LEU A 1 83 ? 6.136 -2.017 -5.301 1.00 92.38 83 LEU A N 1
ATOM 617 C CA . LEU A 1 83 ? 6.141 -3.115 -4.329 1.00 92.38 83 LEU A CA 1
ATOM 618 C C . LEU A 1 83 ? 6.511 -2.624 -2.925 1.00 92.38 83 LEU A C 1
ATOM 620 O O . LEU A 1 83 ? 5.840 -2.980 -1.955 1.00 92.38 83 LEU A O 1
ATOM 624 N N . PHE A 1 84 ? 7.512 -1.753 -2.809 1.00 95.25 84 PHE A N 1
ATOM 625 C CA . PHE A 1 84 ? 7.897 -1.142 -1.539 1.00 95.25 84 PHE A CA 1
ATOM 626 C C . PHE A 1 84 ? 6.741 -0.349 -0.915 1.00 95.25 84 PHE A C 1
ATOM 628 O O . PHE A 1 84 ? 6.381 -0.577 0.242 1.00 95.25 84 PHE A O 1
ATOM 635 N N . ASN A 1 85 ? 6.075 0.501 -1.702 1.00 93.88 85 ASN A N 1
ATOM 636 C CA . ASN A 1 85 ? 4.911 1.265 -1.247 1.00 93.88 85 ASN A CA 1
ATOM 637 C C . ASN A 1 85 ? 3.786 0.350 -0.734 1.00 93.88 85 ASN A C 1
ATOM 639 O O . ASN A 1 85 ? 3.087 0.688 0.226 1.00 93.88 85 ASN A O 1
ATOM 643 N N . ARG A 1 86 ? 3.574 -0.806 -1.372 1.00 94.19 86 ARG A N 1
ATOM 644 C CA . ARG A 1 86 ? 2.565 -1.790 -0.947 1.00 94.19 86 ARG A CA 1
ATOM 645 C C . ARG A 1 86 ? 2.947 -2.463 0.360 1.00 94.19 86 ARG A C 1
ATOM 647 O O . ARG A 1 86 ? 2.085 -2.609 1.227 1.00 94.19 86 ARG A O 1
ATOM 654 N N . ILE A 1 87 ? 4.218 -2.826 0.523 1.00 93.19 87 ILE A N 1
ATOM 655 C CA . ILE A 1 87 ? 4.740 -3.403 1.765 1.00 93.19 87 ILE A CA 1
ATOM 656 C C . ILE A 1 87 ? 4.530 -2.427 2.925 1.00 93.19 87 ILE A C 1
ATOM 658 O O . ILE A 1 87 ? 3.905 -2.794 3.921 1.00 93.19 87 ILE A O 1
ATOM 662 N N . GLU A 1 88 ? 4.945 -1.168 2.777 1.00 95.12 88 GLU A N 1
ATOM 663 C CA . GLU A 1 88 ? 4.774 -0.162 3.830 1.00 95.12 88 GLU A CA 1
ATOM 664 C C . GLU A 1 88 ? 3.297 0.062 4.180 1.00 95.12 88 GLU A C 1
ATOM 666 O O . GLU A 1 88 ? 2.916 0.072 5.358 1.00 95.12 88 GLU A O 1
ATOM 671 N N . LYS A 1 89 ? 2.429 0.181 3.166 1.00 93.81 89 LYS A N 1
ATOM 672 C CA . LYS A 1 89 ? 0.978 0.304 3.377 1.00 93.81 89 LYS A CA 1
ATOM 673 C C . LYS A 1 89 ? 0.428 -0.892 4.151 1.00 93.81 89 LYS A C 1
ATOM 675 O O . LYS A 1 89 ? -0.318 -0.694 5.116 1.00 93.81 89 LYS A O 1
ATOM 680 N N . ARG A 1 90 ? 0.813 -2.117 3.779 1.00 94.81 90 ARG A N 1
ATOM 681 C CA . ARG A 1 90 ? 0.410 -3.348 4.471 1.00 94.81 90 ARG A CA 1
ATOM 682 C C . ARG A 1 90 ? 0.842 -3.325 5.930 1.00 94.81 90 ARG A C 1
ATOM 684 O O . ARG A 1 90 ? 0.027 -3.619 6.800 1.00 94.81 90 ARG A O 1
ATOM 691 N N . GLU A 1 91 ? 2.084 -2.959 6.224 1.00 93.69 91 GLU A N 1
ATOM 692 C CA . GLU A 1 91 ? 2.587 -2.907 7.600 1.00 93.69 91 GLU A CA 1
ATOM 693 C C . GLU A 1 91 ? 1.825 -1.901 8.466 1.00 93.69 91 GLU A C 1
ATOM 695 O O . GLU A 1 91 ? 1.424 -2.214 9.593 1.00 93.69 91 GLU A O 1
ATOM 700 N N . VAL A 1 92 ? 1.572 -0.703 7.936 1.00 94.56 92 VAL A N 1
ATOM 701 C CA . VAL A 1 92 ? 0.805 0.334 8.637 1.00 94.56 92 VAL A CA 1
ATOM 702 C C . VAL A 1 92 ? -0.610 -0.155 8.932 1.00 94.56 92 VAL A C 1
ATOM 704 O O . VAL A 1 92 ? -1.102 -0.008 10.057 1.00 94.56 92 VAL A O 1
ATOM 707 N N . LEU A 1 93 ? -1.270 -0.752 7.942 1.00 92.38 93 LEU A N 1
ATOM 708 C CA . LEU A 1 93 ? -2.635 -1.242 8.074 1.00 92.38 93 LEU A CA 1
ATOM 709 C C . LEU A 1 93 ? -2.722 -2.454 9.015 1.00 92.38 93 LEU A C 1
ATOM 711 O O . LEU A 1 93 ? -3.596 -2.464 9.885 1.00 92.38 93 LEU A O 1
ATOM 715 N N . LYS A 1 94 ? -1.787 -3.410 8.937 1.00 91.00 94 LYS A N 1
ATOM 716 C CA . LYS A 1 94 ? -1.690 -4.540 9.880 1.00 91.00 94 LYS A CA 1
ATOM 717 C C . LYS A 1 94 ? -1.508 -4.048 11.311 1.00 91.00 94 LYS A C 1
ATOM 719 O O . LYS A 1 94 ? -2.266 -4.442 12.198 1.00 91.00 94 LYS A O 1
ATOM 724 N N . ARG A 1 95 ? -0.585 -3.108 11.542 1.00 93.38 95 ARG A N 1
ATOM 725 C CA . ARG A 1 95 ? -0.357 -2.515 12.870 1.00 93.38 95 ARG A CA 1
ATOM 726 C C . ARG A 1 95 ? -1.621 -1.840 13.408 1.00 93.38 95 ARG A C 1
ATOM 728 O O . ARG A 1 95 ? -1.992 -2.052 14.563 1.00 93.38 95 ARG A O 1
ATOM 735 N N . ARG A 1 96 ? -2.318 -1.058 12.575 1.00 92.25 96 ARG A N 1
ATOM 736 C CA . ARG A 1 96 ? -3.598 -0.423 12.942 1.00 92.25 96 ARG A CA 1
ATOM 737 C C . ARG A 1 96 ? -4.663 -1.461 13.292 1.00 92.25 96 ARG A C 1
ATOM 739 O O . ARG A 1 96 ? -5.343 -1.316 14.310 1.00 92.25 96 ARG A O 1
ATOM 746 N N . PHE A 1 97 ? -4.788 -2.508 12.482 1.00 92.62 97 PHE A N 1
ATOM 747 C CA . PHE A 1 97 ? -5.741 -3.590 12.697 1.00 92.62 97 PHE A CA 1
ATOM 748 C C . PHE A 1 97 ? -5.479 -4.324 14.019 1.00 92.62 97 PHE A C 1
ATOM 750 O O . PHE A 1 97 ? -6.397 -4.503 14.822 1.00 92.62 97 PHE A O 1
ATOM 757 N N . GLU A 1 98 ? -4.224 -4.660 14.318 1.00 91.62 98 GLU A N 1
ATOM 758 C CA . GLU A 1 98 ? -3.846 -5.307 15.575 1.00 91.62 98 GLU A CA 1
ATOM 759 C C . GLU A 1 98 ? -4.158 -4.452 16.804 1.00 91.62 98 GLU A C 1
ATOM 761 O O . GLU A 1 98 ? -4.692 -4.960 17.795 1.00 91.62 98 GLU A O 1
ATOM 766 N N . ILE A 1 99 ? -3.849 -3.153 16.756 1.00 93.25 99 ILE A N 1
ATOM 767 C CA . ILE A 1 99 ? -4.168 -2.220 17.843 1.00 93.25 99 ILE A CA 1
ATOM 768 C C . ILE A 1 99 ? -5.687 -2.170 18.046 1.00 93.25 99 ILE A C 1
ATOM 770 O O . ILE A 1 99 ? -6.162 -2.330 19.173 1.00 93.25 99 ILE A O 1
ATOM 774 N N . LYS A 1 100 ? -6.465 -2.036 16.963 1.00 89.38 100 LYS A N 1
ATOM 775 C CA . LYS A 1 100 ? -7.936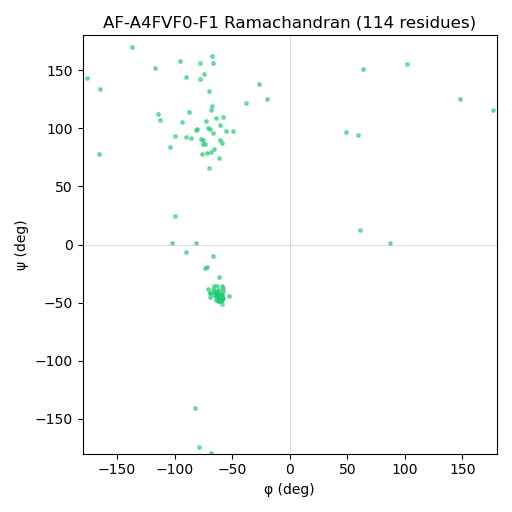 -2.034 17.011 1.00 89.38 100 LYS A CA 1
ATOM 776 C C . LYS A 1 100 ? -8.479 -3.332 17.617 1.00 89.38 100 LYS A C 1
ATOM 778 O O . LYS A 1 100 ? -9.325 -3.275 18.513 1.00 89.38 100 LYS A O 1
ATOM 783 N N . LYS A 1 101 ? -7.957 -4.491 17.202 1.00 90.00 101 LYS A N 1
ATOM 784 C CA . LYS A 1 101 ? -8.338 -5.813 17.729 1.00 90.00 101 LYS A CA 1
ATOM 785 C C . LYS A 1 101 ? -8.034 -5.926 19.225 1.00 90.00 101 LYS A C 1
ATOM 787 O O . LYS A 1 101 ? -8.897 -6.340 20.003 1.00 90.00 101 LYS A O 1
ATOM 792 N N . LYS A 1 102 ? -6.846 -5.490 19.661 1.00 91.38 102 LYS A N 1
ATOM 793 C CA . LYS A 1 102 ? -6.453 -5.461 21.082 1.00 91.38 102 LYS A CA 1
ATOM 794 C C . LYS A 1 102 ? -7.379 -4.557 21.907 1.00 91.38 102 LYS A C 1
ATOM 796 O O . LYS A 1 102 ? -7.862 -4.990 22.955 1.00 91.38 102 LYS A O 1
ATOM 801 N N . LEU A 1 103 ? -7.696 -3.355 21.420 1.00 90.88 103 LEU A N 1
ATOM 802 C CA . LEU A 1 103 ? -8.613 -2.422 22.088 1.00 90.88 103 LEU A CA 1
ATOM 803 C C . LEU A 1 103 ? -10.046 -2.973 22.185 1.00 90.88 103 LEU A C 1
ATOM 805 O O . LEU A 1 103 ? -10.651 -2.899 23.257 1.00 90.88 103 LEU A O 1
ATOM 809 N N . LYS A 1 104 ? -10.583 -3.571 21.111 1.00 87.88 104 LYS A N 1
ATOM 810 C CA . LYS A 1 104 ? -11.919 -4.205 21.105 1.00 87.88 104 LYS A CA 1
ATOM 811 C C . LYS A 1 104 ? -11.992 -5.325 22.148 1.00 87.88 104 LYS A C 1
ATOM 813 O O . LYS A 1 104 ? -12.915 -5.357 22.966 1.00 87.88 104 LYS A O 1
ATOM 818 N N . ASN A 1 105 ? -10.969 -6.179 22.201 1.00 87.56 105 ASN A N 1
ATOM 819 C CA . ASN A 1 105 ? -10.880 -7.275 23.166 1.00 87.56 105 ASN A CA 1
ATOM 820 C C . ASN A 1 105 ? -10.776 -6.783 24.616 1.00 87.56 105 ASN A C 1
ATOM 822 O O . ASN A 1 105 ? -11.425 -7.346 25.501 1.00 87.56 105 ASN A O 1
ATOM 826 N N . ALA A 1 106 ? -9.997 -5.729 24.872 1.00 90.75 106 ALA A N 1
ATOM 827 C CA . ALA A 1 106 ? -9.893 -5.118 26.196 1.00 90.75 106 ALA A CA 1
ATOM 828 C C . ALA A 1 106 ? -11.246 -4.550 26.659 1.00 90.75 106 ALA A C 1
ATOM 830 O O . ALA A 1 106 ? -11.719 -4.911 27.740 1.00 90.75 106 ALA A O 1
ATOM 831 N N . LYS A 1 107 ? -11.926 -3.773 25.803 1.00 89.25 107 LYS A N 1
ATOM 832 C CA . LYS A 1 107 ? -13.267 -3.229 26.079 1.00 89.25 107 LYS A CA 1
ATOM 833 C C . LYS A 1 107 ? -14.293 -4.336 26.345 1.00 89.25 107 LYS A C 1
ATOM 835 O O . LYS A 1 107 ? -15.072 -4.242 27.292 1.00 89.25 107 LYS A O 1
ATOM 840 N N . LYS A 1 108 ? -14.284 -5.423 25.559 1.00 86.69 108 LYS A N 1
ATOM 841 C CA . LYS A 1 108 ? -15.177 -6.582 25.763 1.00 86.69 108 LYS A CA 1
ATOM 842 C C . LYS A 1 108 ? -14.913 -7.271 27.106 1.00 86.69 108 LYS A C 1
ATOM 844 O O . LYS A 1 108 ? -15.862 -7.601 27.816 1.00 86.69 108 LYS A O 1
ATOM 849 N N . LYS A 1 109 ? -13.643 -7.459 27.489 1.00 88.56 109 LYS A N 1
ATOM 850 C CA . LYS A 1 109 ? -13.260 -8.029 28.796 1.00 88.56 109 LYS A CA 1
ATOM 851 C C . LYS A 1 109 ? -13.694 -7.134 29.960 1.00 88.56 109 LYS A C 1
ATOM 853 O O . LYS A 1 109 ? -14.215 -7.652 30.943 1.00 88.56 109 LYS A O 1
ATOM 858 N N . GLU A 1 110 ? -13.532 -5.819 29.848 1.00 88.50 110 GLU A N 1
ATOM 859 C CA . GLU A 1 110 ? -13.973 -4.861 30.869 1.00 88.50 110 GLU A CA 1
ATOM 860 C C . GLU A 1 110 ?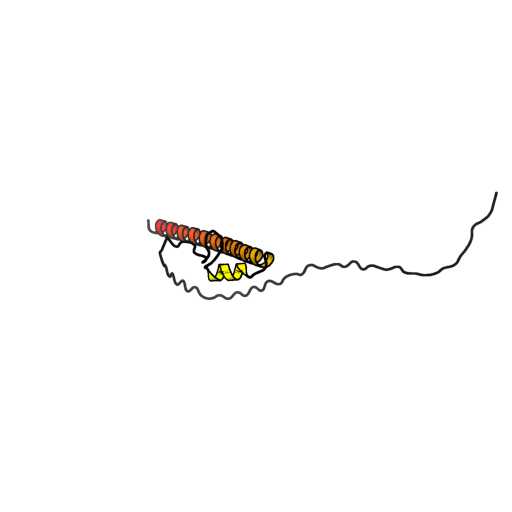 -15.500 -4.875 31.042 1.00 88.50 110 GLU A C 1
ATOM 862 O O . GLU A 1 110 ? -15.990 -5.021 32.163 1.00 88.50 110 GLU A O 1
ATOM 867 N N . LYS A 1 111 ? -16.261 -4.832 29.937 1.00 87.31 111 LYS A N 1
ATOM 868 C CA . LYS A 1 111 ? -17.731 -4.938 29.957 1.00 87.31 111 LYS A CA 1
ATOM 869 C C . LYS A 1 111 ? -18.201 -6.245 30.612 1.00 87.31 111 LYS A C 1
ATOM 871 O O . LYS A 1 111 ? -19.160 -6.224 31.378 1.00 87.31 111 LYS A O 1
ATOM 876 N N . LYS A 1 112 ? -17.529 -7.375 30.348 1.00 86.12 112 LYS A N 1
ATOM 877 C CA . LYS A 1 112 ? -17.837 -8.670 30.989 1.00 86.12 112 LYS A CA 1
ATOM 878 C C . LYS A 1 112 ? -17.547 -8.663 32.494 1.00 86.12 112 LYS A C 1
ATOM 880 O O . LYS A 1 112 ? -18.342 -9.211 33.245 1.00 86.12 112 LYS A O 1
ATOM 885 N N . LYS A 1 113 ? -16.450 -8.035 32.936 1.00 84.44 113 LYS A N 1
ATOM 886 C CA . LYS A 1 113 ? -16.107 -7.915 34.365 1.00 84.44 113 LYS A CA 1
ATOM 887 C C . LYS A 1 113 ? -17.094 -7.039 35.138 1.00 84.44 113 LYS A C 1
ATOM 889 O O . LYS A 1 113 ? -17.413 -7.388 36.257 1.00 84.44 113 LYS A O 1
ATOM 894 N N . LYS A 1 114 ? -17.593 -5.947 34.548 1.00 81.56 114 LYS A N 1
ATOM 895 C CA . LYS A 1 114 ? -18.583 -5.056 35.190 1.00 81.56 114 LYS A CA 1
ATOM 896 C C . LYS A 1 114 ? -19.988 -5.663 35.309 1.00 81.56 114 LYS A C 1
ATOM 898 O O . LYS A 1 114 ? -20.800 -5.151 36.065 1.00 81.56 114 LYS A O 1
ATOM 903 N N . LYS A 1 115 ? -20.293 -6.699 34.521 1.00 73.88 115 LYS A N 1
ATOM 904 C CA . LYS A 1 115 ? -21.582 -7.413 34.548 1.00 73.88 115 LYS A CA 1
ATOM 905 C C . LYS A 1 115 ? -21.605 -8.601 35.521 1.00 73.88 115 LYS A C 1
ATOM 907 O O . LYS A 1 115 ? -22.657 -9.217 3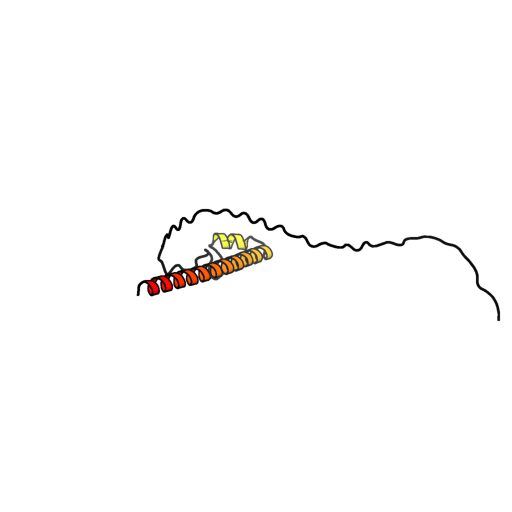5.655 1.00 73.88 115 LYS A O 1
ATOM 912 N N . LYS A 1 116 ? -20.467 -8.951 36.125 1.00 58.53 116 LYS A N 1
ATOM 913 C CA . LYS A 1 116 ? -20.334 -10.021 37.119 1.00 58.53 116 LYS A CA 1
ATOM 914 C C . LYS A 1 116 ? -20.188 -9.402 38.500 1.00 58.53 116 LYS A C 1
ATOM 916 O O . LYS A 1 116 ? -20.735 -10.005 39.443 1.00 58.53 116 LYS A O 1
#

Solvent-accessible surface area (backbone atoms only — not comparable to full-atom values): 7951 Å² total; per-residue (Å²): 139,86,88,81,89,83,90,85,83,88,80,80,91,78,87,76,79,75,74,83,82,78,82,74,82,84,81,79,84,79,82,84,75,89,71,89,72,78,89,74,81,76,79,76,74,76,82,53,96,76,71,70,93,77,87,78,51,52,96,84,64,42,55,57,74,66,50,47,54,54,44,66,74,41,54,72,71,58,34,52,50,51,46,49,54,49,51,54,52,48,52,55,50,50,54,52,49,51,52,50,53,52,51,53,53,50,54,53,52,49,56,54,59,77,74,106

Organism: Xenopus laevis (NCBI:txid8355)

Foldseek 3Di:
DDDDDDDDDDDDDDPPPPDDPPDDDDPDDDDPDPDPDDDPPPPPCPPDLPPDDCPQADPQRAHDPVSVVVLVPDDPVVSVVSSVVSVVVSVVSVVVVVVVSVVVVVVVVVVVVVVD